Protein AF-A0A2R6KBJ3-F1 (afdb_monomer)

Secondary structure (DSSP, 8-state):
-HHHHHHHHHHHHHHHHHHHHHHHHHHHHHHHS-TT--HHHHHHHHHHHHHHHHHHHHHHHHHT-

Structure (mmCIF, N/CA/C/O backbone):
data_AF-A0A2R6KBJ3-F1
#
_entry.id   AF-A0A2R6KBJ3-F1
#
loop_
_atom_site.group_PDB
_atom_site.id
_atom_site.type_symbol
_atom_site.label_atom_id
_atom_site.label_alt_id
_atom_site.label_comp_id
_atom_site.label_asym_id
_atom_site.label_entity_id
_atom_site.label_seq_id
_atom_site.pdbx_PDB_ins_code
_atom_site.Cartn_x
_atom_site.Cartn_y
_atom_site.Cartn_z
_atom_site.occupancy
_atom_site.B_iso_or_equiv
_atom_site.auth_seq_id
_atom_site.auth_comp_id
_atom_site.auth_asym_id
_atom_site.auth_atom_id
_atom_site.pdbx_PDB_model_num
ATOM 1 N N . MET A 1 1 ? 22.033 8.817 -20.015 1.00 53.50 1 MET A N 1
ATOM 2 C CA . MET A 1 1 ? 21.998 7.341 -20.042 1.00 53.50 1 MET A CA 1
ATOM 3 C C . MET A 1 1 ? 22.409 6.737 -18.699 1.00 53.50 1 MET A C 1
ATOM 5 O O . MET A 1 1 ? 21.574 6.069 -18.124 1.00 53.50 1 MET A O 1
ATOM 9 N N . LEU A 1 2 ? 23.591 7.012 -18.116 1.00 53.16 2 LEU A N 1
ATOM 10 C CA . LEU A 1 2 ? 23.934 6.474 -16.774 1.00 53.16 2 LEU A CA 1
ATOM 11 C C . LEU A 1 2 ? 23.153 7.118 -15.603 1.00 53.16 2 LEU A C 1
ATOM 13 O O . LEU A 1 2 ? 22.951 6.488 -14.570 1.00 53.16 2 LEU A O 1
ATOM 17 N N . ALA A 1 3 ? 22.716 8.373 -15.765 1.00 55.34 3 ALA A N 1
ATOM 18 C CA . ALA A 1 3 ? 21.939 9.093 -14.754 1.00 55.34 3 ALA A CA 1
ATOM 19 C C . ALA A 1 3 ? 20.510 8.543 -14.583 1.00 55.34 3 ALA A C 1
ATOM 21 O O . ALA A 1 3 ? 19.984 8.589 -13.475 1.00 55.34 3 ALA A O 1
ATOM 22 N N . ASP A 1 4 ? 19.920 7.978 -15.643 1.00 59.69 4 ASP A N 1
ATOM 23 C CA . ASP A 1 4 ? 18.569 7.407 -15.600 1.00 59.69 4 ASP A CA 1
ATOM 24 C C . ASP A 1 4 ? 18.547 6.095 -14.806 1.00 59.69 4 ASP A C 1
ATOM 26 O O . ASP A 1 4 ? 17.775 5.973 -13.860 1.00 59.69 4 ASP A O 1
ATOM 30 N N . SER A 1 5 ? 19.480 5.167 -15.064 1.00 63.47 5 SER A N 1
ATOM 31 C CA . SER A 1 5 ? 19.513 3.865 -14.371 1.00 63.47 5 SER A CA 1
ATOM 32 C C . SER A 1 5 ? 19.825 3.963 -12.872 1.00 63.47 5 SER A C 1
ATOM 34 O O . SER A 1 5 ? 19.339 3.156 -12.081 1.00 63.47 5 SER A O 1
ATOM 36 N N . GLY A 1 6 ? 20.632 4.947 -12.455 1.00 73.19 6 GLY A N 1
ATOM 37 C CA . GLY A 1 6 ? 20.928 5.177 -11.038 1.00 73.19 6 GLY A CA 1
ATOM 38 C C . GLY A 1 6 ? 19.744 5.781 -10.279 1.00 73.19 6 GLY A C 1
ATOM 39 O O . GLY A 1 6 ? 19.407 5.321 -9.189 1.00 73.19 6 GLY A O 1
ATOM 40 N N . LEU A 1 7 ? 19.090 6.791 -10.862 1.00 78.44 7 LEU A N 1
ATOM 41 C CA . LEU A 1 7 ? 17.947 7.463 -10.243 1.00 78.44 7 LEU A CA 1
ATOM 42 C C . LEU A 1 7 ? 16.724 6.538 -10.178 1.00 78.44 7 LEU A C 1
ATOM 44 O O . LEU A 1 7 ? 16.092 6.442 -9.130 1.00 78.44 7 LEU A O 1
ATOM 48 N N . GLU A 1 8 ? 16.425 5.816 -11.257 1.00 80.81 8 GLU A N 1
ATOM 49 C CA . GLU A 1 8 ? 15.309 4.867 -11.339 1.00 80.81 8 GLU A CA 1
ATOM 50 C C . GLU A 1 8 ? 15.439 3.726 -10.317 1.00 80.81 8 GLU A C 1
ATOM 52 O O . GLU A 1 8 ? 14.479 3.396 -9.609 1.00 80.81 8 GLU A O 1
ATOM 57 N N . GLY A 1 9 ? 16.652 3.185 -10.156 1.00 84.56 9 GLY A N 1
ATOM 58 C CA . GLY A 1 9 ? 16.950 2.173 -9.143 1.00 84.56 9 GLY A CA 1
ATOM 59 C C . GLY A 1 9 ? 16.796 2.701 -7.713 1.00 84.56 9 GLY A C 1
ATOM 60 O O . GLY A 1 9 ? 16.178 2.042 -6.872 1.00 84.56 9 GLY A O 1
ATOM 61 N N . VAL A 1 10 ? 17.297 3.911 -7.437 1.00 88.88 10 VAL A N 1
ATOM 62 C CA . VAL A 1 10 ? 17.174 4.554 -6.116 1.00 88.88 10 VAL A CA 1
ATOM 63 C C . VAL A 1 10 ? 15.717 4.876 -5.785 1.00 88.88 10 VAL A C 1
ATOM 65 O O . VAL A 1 10 ? 15.272 4.591 -4.672 1.00 88.88 10 VAL A O 1
ATOM 68 N N . VAL A 1 11 ? 14.954 5.420 -6.737 1.00 87.25 11 VAL A N 1
ATOM 69 C CA . VAL A 1 11 ? 13.528 5.734 -6.556 1.00 87.25 11 VAL A CA 1
ATOM 70 C C . VAL A 1 11 ? 12.730 4.459 -6.299 1.00 87.25 11 VAL A C 1
ATOM 72 O O . VAL A 1 11 ? 11.955 4.411 -5.345 1.00 87.25 11 VAL A O 1
ATOM 75 N N . THR A 1 12 ? 12.960 3.397 -7.072 1.00 89.88 12 THR A N 1
ATOM 76 C CA . THR A 1 12 ? 12.290 2.102 -6.872 1.00 89.88 12 THR A CA 1
ATOM 77 C C . THR A 1 12 ? 12.590 1.513 -5.497 1.00 89.88 12 THR A C 1
ATOM 79 O O . THR A 1 12 ? 11.687 1.044 -4.797 1.00 89.88 12 THR A O 1
ATOM 82 N N . TRP A 1 13 ? 13.856 1.553 -5.081 1.00 91.25 13 TRP A N 1
ATOM 83 C CA . TRP A 1 13 ? 14.260 1.087 -3.760 1.00 91.25 13 TRP A CA 1
ATOM 84 C C . TRP A 1 13 ? 13.611 1.912 -2.640 1.00 91.25 13 TRP A C 1
ATOM 86 O O . TRP A 1 13 ? 13.086 1.341 -1.681 1.00 91.25 13 TRP A O 1
ATOM 96 N N . PHE A 1 14 ? 13.573 3.238 -2.785 1.00 91.31 14 PHE A N 1
ATOM 97 C CA . PHE A 1 14 ? 12.953 4.134 -1.812 1.00 91.31 14 PHE A CA 1
ATOM 98 C C . PHE A 1 14 ? 11.441 3.903 -1.703 1.00 91.31 14 PHE A C 1
ATOM 100 O O . PHE A 1 14 ? 10.927 3.765 -0.595 1.00 91.31 14 PHE A O 1
ATOM 107 N N . LEU A 1 15 ? 10.731 3.779 -2.830 1.00 92.62 15 LEU A N 1
ATOM 108 C CA . LEU A 1 15 ? 9.296 3.470 -2.850 1.00 92.62 15 LEU A CA 1
ATOM 109 C C . LEU A 1 15 ? 8.995 2.136 -2.160 1.00 92.62 15 LEU A C 1
ATOM 111 O O . LEU A 1 15 ? 8.043 2.051 -1.385 1.00 92.62 15 LE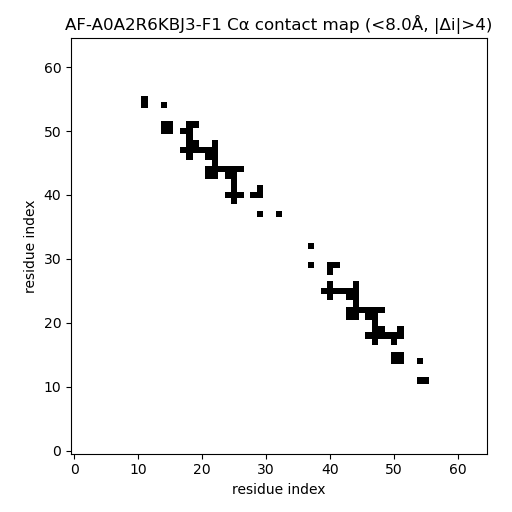U A O 1
ATOM 115 N N . ARG A 1 16 ? 9.836 1.115 -2.370 1.00 92.25 16 ARG A N 1
ATOM 116 C CA . ARG A 1 16 ? 9.721 -0.168 -1.665 1.00 92.25 16 ARG A CA 1
ATOM 117 C C . ARG A 1 16 ? 9.911 -0.020 -0.163 1.00 92.25 16 ARG A C 1
ATOM 119 O O . ARG A 1 16 ? 9.118 -0.576 0.592 1.00 92.25 16 ARG A O 1
ATOM 126 N N . LEU A 1 17 ? 10.927 0.727 0.271 1.00 94.94 17 LEU A N 1
ATOM 127 C CA . LEU A 1 17 ? 11.171 0.974 1.691 1.00 94.94 17 LEU A CA 1
ATOM 128 C C . LEU A 1 17 ? 9.980 1.699 2.330 1.00 94.94 17 LEU A C 1
ATOM 130 O O . LEU A 1 17 ? 9.473 1.255 3.358 1.00 94.94 17 LEU A O 1
ATOM 134 N N . VAL A 1 18 ? 9.486 2.761 1.690 1.00 96.00 18 VAL A N 1
ATOM 135 C CA . VAL A 1 18 ? 8.302 3.506 2.143 1.00 96.00 18 VAL A CA 1
ATOM 136 C C . VAL A 1 18 ? 7.068 2.606 2.186 1.00 96.00 18 VAL A C 1
ATOM 138 O O . VAL A 1 18 ? 6.337 2.633 3.173 1.00 96.00 18 VAL A O 1
ATOM 141 N N . GLY A 1 19 ? 6.851 1.770 1.168 1.00 94.50 19 GLY A N 1
ATOM 142 C CA . GLY A 1 19 ? 5.746 0.814 1.142 1.00 94.50 19 GLY A CA 1
ATOM 143 C C . GLY A 1 19 ? 5.813 -0.190 2.292 1.00 94.50 19 GLY A C 1
ATOM 144 O O . GLY A 1 19 ? 4.812 -0.434 2.963 1.00 94.50 19 GLY A O 1
ATOM 145 N N . LEU A 1 20 ? 7.006 -0.709 2.588 1.00 95.00 20 LEU A N 1
ATOM 146 C CA . LEU A 1 20 ? 7.225 -1.642 3.692 1.00 95.00 20 LEU A CA 1
ATOM 147 C C . LEU A 1 20 ? 6.950 -0.984 5.054 1.00 95.00 20 LEU A C 1
ATOM 149 O O . LEU A 1 20 ? 6.285 -1.573 5.907 1.00 95.00 20 LEU A O 1
ATOM 153 N N . LEU A 1 21 ? 7.404 0.260 5.234 1.00 96.50 21 LEU A N 1
ATOM 154 C CA . LEU A 1 21 ? 7.119 1.054 6.430 1.00 96.50 21 LEU A CA 1
ATOM 155 C C . LEU A 1 21 ? 5.628 1.384 6.557 1.00 96.50 21 LEU A C 1
ATOM 157 O O . LEU A 1 21 ? 5.098 1.332 7.663 1.00 96.50 21 LEU A O 1
ATOM 161 N N . ALA A 1 22 ? 4.936 1.669 5.451 1.00 95.44 22 ALA A N 1
ATOM 162 C CA . ALA A 1 22 ? 3.496 1.917 5.446 1.00 95.44 22 ALA A CA 1
ATOM 163 C C . ALA A 1 22 ? 2.702 0.669 5.859 1.00 95.44 22 ALA A C 1
ATOM 165 O O . ALA A 1 22 ? 1.790 0.776 6.678 1.00 95.44 22 ALA A O 1
ATOM 166 N N . ILE A 1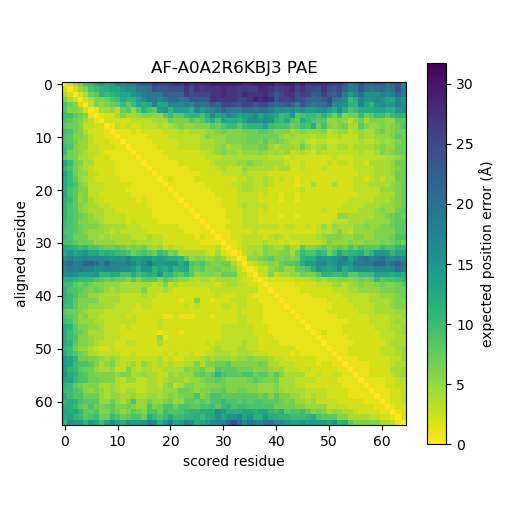 23 ? 3.086 -0.518 5.373 1.00 95.00 23 ILE A N 1
ATOM 167 C CA . ILE A 1 23 ? 2.486 -1.787 5.812 1.00 95.00 23 ILE A CA 1
ATOM 168 C C . ILE A 1 23 ? 2.728 -1.990 7.305 1.00 95.00 23 ILE A C 1
ATOM 170 O O . ILE A 1 23 ? 1.781 -2.259 8.040 1.00 95.00 23 ILE A O 1
ATOM 174 N N . LEU A 1 24 ? 3.968 -1.831 7.773 1.00 96.38 24 LEU A N 1
ATOM 175 C CA . LEU A 1 24 ? 4.299 -2.030 9.184 1.00 96.38 24 LEU A CA 1
ATOM 176 C C . LEU A 1 24 ? 3.568 -1.031 10.092 1.00 96.38 24 LEU A C 1
ATOM 178 O O . LEU A 1 24 ? 3.074 -1.411 11.155 1.00 96.38 24 LEU A O 1
ATOM 182 N N . ALA A 1 25 ? 3.451 0.226 9.662 1.00 93.75 25 ALA A N 1
ATOM 183 C CA . ALA A 1 25 ? 2.695 1.259 10.360 1.00 93.75 25 ALA A CA 1
ATOM 184 C C . ALA A 1 25 ? 1.197 0.947 10.378 1.00 93.75 25 ALA A C 1
ATOM 186 O O . ALA A 1 25 ? 0.571 1.076 11.426 1.00 93.75 25 ALA A O 1
ATOM 187 N N . GLY A 1 26 ? 0.631 0.494 9.258 1.00 93.19 26 GLY A N 1
ATOM 188 C CA . GLY A 1 26 ? -0.763 0.072 9.176 1.00 93.19 26 GLY A CA 1
ATOM 189 C C . GLY A 1 26 ? -1.050 -1.138 10.064 1.00 93.19 26 GLY A C 1
ATOM 190 O O . GLY A 1 26 ? -2.005 -1.113 10.828 1.00 93.19 26 GLY A O 1
ATOM 191 N N . VAL A 1 27 ? -0.182 -2.153 10.066 1.00 93.94 27 VAL A N 1
ATOM 192 C CA . VAL A 1 27 ? -0.297 -3.306 10.975 1.00 93.94 27 VAL A CA 1
ATOM 193 C C . VAL A 1 27 ? -0.186 -2.864 12.434 1.00 93.94 27 VAL A C 1
ATOM 195 O O . VAL A 1 27 ? -1.004 -3.267 13.253 1.00 93.94 27 VAL A O 1
ATOM 198 N N . SER A 1 28 ? 0.774 -1.998 12.764 1.00 94.19 28 SER A N 1
ATOM 199 C CA . SER A 1 28 ? 0.926 -1.475 14.127 1.00 94.19 28 SER A CA 1
ATOM 200 C C . SER A 1 28 ? -0.322 -0.701 14.557 1.00 94.19 28 SER A C 1
ATOM 202 O O . SER A 1 28 ? -0.894 -0.990 15.603 1.00 94.19 28 SER A O 1
ATOM 204 N N . LEU A 1 29 ? -0.807 0.226 13.727 1.00 92.75 29 LEU A N 1
ATOM 205 C CA . LEU A 1 29 ? -2.046 0.962 13.983 1.00 92.75 29 LEU A CA 1
ATOM 206 C C . LEU A 1 29 ? -3.219 0.009 14.189 1.00 92.75 29 LEU A C 1
ATOM 208 O O . LEU A 1 29 ? -3.957 0.171 15.150 1.00 92.75 29 LEU A O 1
ATOM 212 N N . TRP A 1 30 ? -3.368 -1.004 13.342 1.00 89.81 30 TRP A N 1
ATOM 213 C CA . TRP A 1 30 ? -4.437 -1.989 13.475 1.00 89.81 30 TRP A CA 1
ATOM 214 C C . TRP A 1 30 ? -4.403 -2.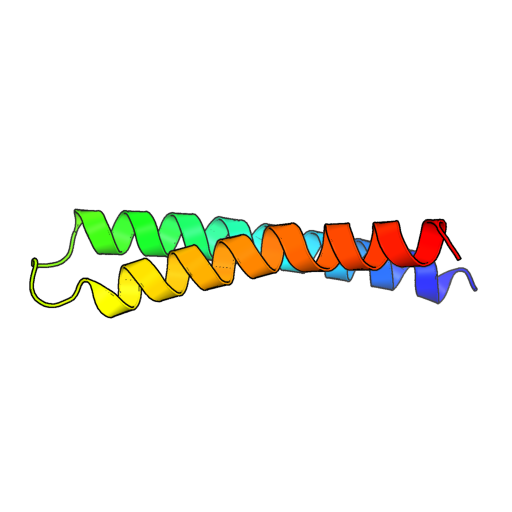724 14.824 1.00 89.81 30 TRP A C 1
ATOM 216 O O . TRP A 1 30 ? -5.451 -2.939 15.423 1.00 89.81 30 TRP A O 1
ATOM 226 N N . LEU A 1 31 ? -3.210 -3.062 15.325 1.00 89.44 31 LEU A N 1
ATOM 227 C CA . LEU A 1 31 ? -3.035 -3.762 16.602 1.00 89.44 31 LEU A CA 1
ATOM 228 C C . LEU A 1 31 ? -3.22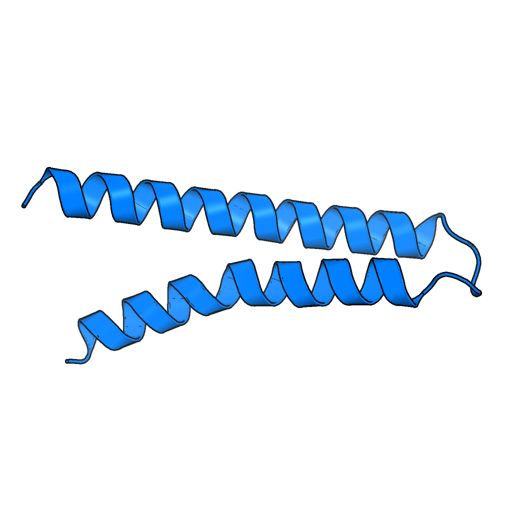7 -2.864 17.835 1.00 89.44 31 LEU A C 1
ATOM 230 O O . LEU A 1 31 ? -3.608 -3.365 18.891 1.00 89.44 31 LEU A O 1
ATOM 234 N N . PHE A 1 32 ? -2.942 -1.563 17.723 1.00 90.19 32 PHE A N 1
ATOM 235 C CA . PHE A 1 32 ? -2.951 -0.625 18.855 1.00 90.19 32 PHE A CA 1
ATOM 236 C C . PHE A 1 32 ? -4.133 0.356 18.856 1.00 90.19 32 PHE A C 1
ATOM 238 O O . PHE A 1 32 ? -4.260 1.137 19.798 1.00 90.19 32 PHE A O 1
ATOM 245 N N . THR A 1 33 ? -4.992 0.344 17.832 1.00 86.69 33 THR A N 1
ATOM 246 C CA . THR A 1 33 ? -6.175 1.218 17.753 1.00 86.69 33 THR A CA 1
ATOM 247 C C . THR A 1 33 ? -7.477 0.466 17.965 1.00 86.69 33 THR A C 1
ATOM 249 O O . THR A 1 33 ? -7.585 -0.744 17.784 1.00 86.69 33 THR A O 1
ATOM 252 N N . GLU A 1 34 ? -8.488 1.217 18.388 1.00 83.38 34 GLU A N 1
ATOM 253 C CA . GLU A 1 34 ? -9.823 0.706 18.657 1.00 83.38 34 GLU A CA 1
ATOM 254 C C . GLU A 1 34 ? -10.536 0.294 17.358 1.00 83.38 34 GLU A C 1
ATOM 256 O O . GLU A 1 34 ? -10.335 0.891 16.299 1.00 83.38 34 GLU A O 1
ATOM 261 N N . MET A 1 35 ? -11.449 -0.679 17.448 1.00 74.88 35 MET A N 1
ATOM 262 C CA . MET A 1 35 ? -12.180 -1.261 16.305 1.00 74.88 35 MET A CA 1
ATOM 263 C C . MET A 1 35 ? -13.001 -0.253 15.472 1.00 74.88 35 MET A C 1
ATOM 265 O O . MET A 1 35 ? -13.465 -0.590 14.386 1.00 74.88 35 MET A O 1
ATOM 269 N N . GLY A 1 36 ? -13.180 0.984 15.944 1.00 80.50 36 GLY A N 1
ATOM 270 C CA . GLY A 1 36 ? -13.804 2.066 15.177 1.00 80.50 36 GLY A CA 1
ATOM 271 C C . GLY A 1 36 ? -12.894 2.703 14.117 1.00 80.50 36 GLY A C 1
ATOM 272 O O . GLY A 1 36 ? -13.399 3.342 13.196 1.00 80.50 36 GLY A O 1
ATOM 273 N N . LEU A 1 37 ? -11.570 2.520 14.200 1.00 85.62 37 LEU A N 1
ATOM 274 C CA . LEU A 1 37 ? -10.585 3.206 13.354 1.00 85.62 37 LEU A CA 1
ATOM 275 C C . LEU A 1 37 ? -9.851 2.249 12.400 1.00 85.62 37 LEU A C 1
ATOM 277 O O . LEU A 1 37 ? -8.654 2.373 12.181 1.00 85.62 37 LEU A O 1
ATOM 281 N N . LEU A 1 38 ? -10.559 1.291 11.797 1.00 87.69 38 LEU A N 1
ATOM 282 C CA . LEU A 1 38 ? -9.947 0.277 10.920 1.00 87.69 38 LEU A CA 1
ATOM 283 C C . LEU A 1 38 ? -9.627 0.778 9.501 1.00 87.69 38 LEU A C 1
ATOM 285 O O . LEU A 1 38 ? -8.788 0.197 8.812 1.00 87.69 38 LEU A O 1
ATOM 289 N N . VAL A 1 39 ? -10.255 1.876 9.068 1.00 91.81 39 VAL A N 1
ATOM 290 C CA . VAL A 1 39 ? -10.097 2.424 7.708 1.00 91.81 39 VAL A CA 1
ATOM 291 C C . VAL A 1 39 ? -8.674 2.929 7.461 1.00 91.81 39 VAL A C 1
ATOM 293 O O . VAL A 1 39 ? -8.095 2.648 6.415 1.00 91.81 39 VAL A O 1
ATOM 296 N N . VAL A 1 40 ? -8.089 3.642 8.427 1.00 91.88 40 VAL A N 1
ATOM 297 C CA . VAL A 1 40 ? -6.730 4.198 8.315 1.00 91.88 40 VAL A CA 1
ATOM 298 C C . VAL A 1 40 ? -5.658 3.092 8.230 1.00 91.88 40 VAL A C 1
ATOM 300 O O . VAL A 1 40 ? -4.873 3.122 7.281 1.00 91.88 40 VAL A O 1
ATOM 303 N N . PRO A 1 41 ? -5.631 2.086 9.130 1.00 89.88 41 PRO A N 1
ATOM 304 C CA . PRO A 1 41 ? -4.748 0.929 9.010 1.00 89.88 41 PRO A CA 1
ATOM 305 C C . PRO A 1 41 ? -4.889 0.196 7.674 1.00 89.88 41 PRO A C 1
ATOM 307 O O . PRO A 1 41 ? -3.887 -0.087 7.018 1.00 89.88 41 PRO A O 1
ATOM 310 N N . ALA A 1 42 ? -6.127 -0.081 7.249 1.00 93.81 42 ALA A N 1
ATOM 311 C CA . ALA A 1 42 ? -6.389 -0.797 6.004 1.00 93.81 42 ALA A CA 1
ATOM 312 C C . ALA A 1 42 ? -5.868 -0.025 4.785 1.00 93.81 42 ALA A C 1
ATOM 314 O O . ALA A 1 42 ? -5.233 -0.612 3.907 1.00 93.81 42 ALA A O 1
ATOM 315 N N . LEU A 1 43 ? -6.081 1.294 4.753 1.00 95.00 43 LEU A N 1
ATOM 316 C CA . LEU A 1 43 ? -5.596 2.145 3.673 1.00 95.00 43 LEU A CA 1
ATOM 317 C C . LEU A 1 43 ? -4.063 2.199 3.642 1.00 95.00 43 LEU A C 1
ATOM 319 O O . LEU A 1 43 ? -3.481 2.088 2.567 1.00 95.00 43 LEU A O 1
ATOM 323 N N . LEU A 1 44 ? -3.403 2.307 4.800 1.00 93.69 44 LEU A N 1
ATOM 324 C CA . LEU A 1 44 ? -1.938 2.287 4.888 1.00 93.69 44 LEU A CA 1
ATOM 325 C C . LEU A 1 44 ? -1.344 0.977 4.364 1.00 93.69 44 LEU A C 1
ATOM 327 O O . LEU A 1 44 ? -0.385 1.006 3.593 1.00 93.69 44 LEU A O 1
ATOM 331 N N . ILE A 1 45 ? -1.937 -0.161 4.734 1.00 94.44 45 ILE A N 1
ATOM 332 C CA . ILE A 1 45 ? -1.508 -1.474 4.241 1.00 94.44 45 ILE A CA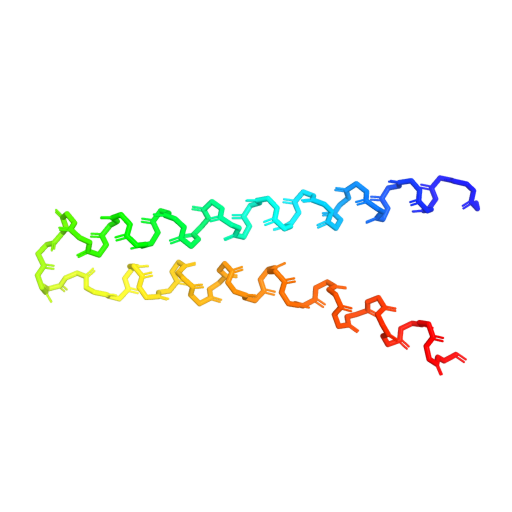 1
ATOM 333 C C . ILE A 1 45 ? -1.722 -1.562 2.727 1.00 94.44 45 ILE A C 1
ATOM 335 O O . ILE A 1 45 ? -0.799 -1.935 2.006 1.00 94.44 45 ILE A O 1
ATOM 339 N N . ALA A 1 46 ? -2.902 -1.182 2.229 1.00 96.88 46 ALA A N 1
ATOM 340 C CA . ALA A 1 46 ? -3.216 -1.235 0.803 1.00 96.88 46 ALA A CA 1
ATOM 341 C C . ALA A 1 46 ? -2.268 -0.356 -0.028 1.00 96.88 46 ALA A C 1
ATOM 343 O O . ALA A 1 46 ? -1.690 -0.825 -1.008 1.00 96.88 46 ALA A O 1
ATOM 344 N N . VAL A 1 47 ? -2.050 0.893 0.391 1.00 96.06 47 VAL A N 1
ATOM 345 C CA . VAL A 1 47 ? -1.105 1.811 -0.262 1.00 96.06 47 VAL A CA 1
ATOM 346 C C . VAL A 1 47 ? 0.315 1.257 -0.197 1.00 96.06 47 VAL A C 1
ATOM 348 O O . VAL A 1 47 ? 1.022 1.280 -1.203 1.00 96.06 47 VAL A O 1
ATOM 351 N N . GLY A 1 48 ? 0.731 0.712 0.946 1.00 94.38 48 GLY A N 1
ATOM 352 C CA . GLY A 1 48 ? 2.052 0.114 1.088 1.00 94.38 48 GLY A CA 1
ATOM 353 C C . GLY A 1 48 ? 2.275 -1.075 0.148 1.00 94.38 48 GLY A C 1
ATOM 354 O O . GLY A 1 48 ? 3.324 -1.165 -0.488 1.00 94.38 48 GLY A O 1
ATOM 355 N N . VAL A 1 49 ? 1.265 -1.933 -0.029 1.00 95.44 49 VAL A N 1
ATOM 356 C CA . VAL A 1 49 ? 1.294 -3.027 -1.015 1.00 95.44 49 VAL A CA 1
ATOM 357 C C . VAL A 1 49 ? 1.392 -2.481 -2.439 1.00 95.44 49 VAL A C 1
ATOM 359 O O . VAL A 1 49 ? 2.226 -2.950 -3.214 1.00 95.44 49 VAL A O 1
ATOM 362 N N . VAL A 1 50 ? 0.597 -1.466 -2.787 1.00 96.12 50 VAL A N 1
ATOM 363 C CA . VAL A 1 50 ? 0.663 -0.825 -4.111 1.00 96.12 50 VAL A CA 1
ATOM 364 C C . VAL A 1 50 ? 2.061 -0.262 -4.372 1.00 96.12 50 VAL A C 1
ATOM 366 O O . VAL A 1 50 ? 2.619 -0.517 -5.434 1.00 96.12 50 VAL A O 1
ATOM 369 N N . LEU A 1 51 ? 2.669 0.424 -3.403 1.00 93.19 51 LEU A N 1
ATOM 370 C CA . LEU A 1 51 ? 4.027 0.969 -3.523 1.00 93.19 51 LEU A CA 1
ATOM 371 C C . LEU A 1 51 ? 5.107 -0.109 -3.688 1.00 93.19 51 LEU A C 1
ATOM 373 O O . LEU A 1 51 ? 6.133 0.144 -4.314 1.00 93.19 51 LEU A O 1
ATOM 377 N N . LEU A 1 52 ? 4.890 -1.312 -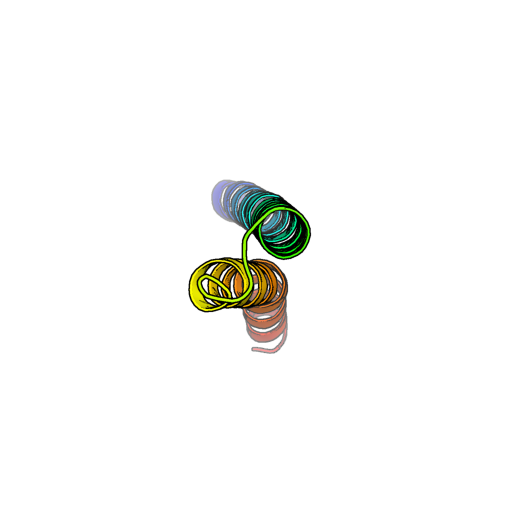3.158 1.00 90.62 52 LEU A N 1
ATOM 378 C CA . LEU A 1 52 ? 5.791 -2.454 -3.333 1.00 90.62 52 LEU A CA 1
ATOM 379 C C . LEU A 1 52 ? 5.647 -3.110 -4.714 1.00 90.62 52 LEU A C 1
ATOM 381 O O . LEU A 1 52 ? 6.647 -3.492 -5.337 1.00 90.62 52 LEU A O 1
ATOM 385 N N . VAL A 1 53 ? 4.410 -3.249 -5.191 1.00 92.62 53 VAL A N 1
ATOM 386 C CA . VAL A 1 53 ? 4.087 -4.012 -6.404 1.00 92.62 53 VAL A CA 1
ATOM 387 C C . VAL A 1 53 ? 4.166 -3.149 -7.661 1.00 92.62 53 VAL A C 1
ATOM 389 O O . VAL A 1 53 ? 4.813 -3.556 -8.623 1.00 92.62 53 VAL A O 1
ATOM 392 N N . ALA A 1 54 ? 3.572 -1.954 -7.653 1.00 93.56 54 ALA A N 1
ATOM 393 C CA . ALA A 1 54 ? 3.487 -1.070 -8.815 1.00 93.56 54 ALA A CA 1
ATOM 394 C C . ALA A 1 54 ? 4.839 -0.808 -9.501 1.00 93.56 54 ALA A C 1
ATOM 396 O O . ALA A 1 54 ? 4.921 -1.057 -10.702 1.00 93.56 54 ALA A O 1
ATOM 397 N N . PRO A 1 55 ? 5.919 -0.394 -8.806 1.00 86.38 55 PRO A N 1
ATOM 398 C CA . PRO A 1 55 ? 7.197 -0.167 -9.477 1.00 86.38 55 PRO A CA 1
ATOM 399 C C . PRO A 1 55 ? 7.781 -1.459 -10.064 1.00 86.38 55 PRO A C 1
ATOM 401 O O . PRO A 1 55 ? 8.351 -1.428 -11.145 1.00 86.38 55 PRO A O 1
ATOM 404 N N . SER A 1 56 ? 7.575 -2.609 -9.410 1.00 86.31 56 SER A N 1
ATOM 405 C CA . SER A 1 56 ? 8.047 -3.902 -9.929 1.00 86.31 56 SER A CA 1
ATOM 406 C C . SER A 1 56 ? 7.326 -4.276 -11.230 1.00 86.31 56 SER A C 1
ATOM 408 O O . SER A 1 56 ? 7.950 -4.782 -12.157 1.00 86.31 56 SER A O 1
ATOM 410 N N . VAL A 1 57 ? 6.019 -4.004 -11.307 1.00 90.00 57 VAL A N 1
ATOM 411 C CA . VAL A 1 57 ? 5.204 -4.248 -12.506 1.00 90.00 57 VAL A CA 1
ATOM 412 C C . VAL A 1 57 ? 5.574 -3.285 -13.630 1.00 90.00 57 VAL A C 1
ATOM 414 O O . VAL A 1 57 ?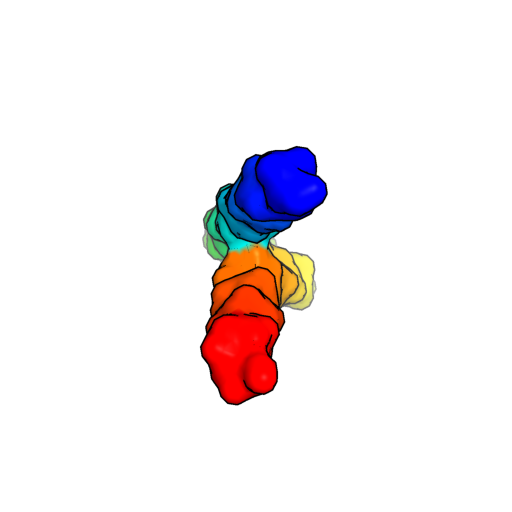 5.705 -3.719 -14.767 1.00 90.00 57 VAL A O 1
ATOM 417 N N . LEU A 1 58 ? 5.759 -1.998 -13.324 1.00 87.81 58 LEU A N 1
ATOM 418 C CA . LEU A 1 58 ? 6.130 -0.989 -14.318 1.00 87.81 58 LEU A CA 1
ATOM 419 C C . LEU A 1 58 ? 7.493 -1.296 -14.949 1.00 87.81 58 LEU A C 1
ATOM 421 O O . LEU A 1 58 ? 7.600 -1.270 -16.169 1.00 87.81 58 LEU A O 1
ATOM 425 N N . LEU A 1 59 ? 8.494 -1.653 -14.137 1.00 85.50 59 LEU A N 1
ATOM 426 C CA . LEU A 1 59 ? 9.816 -2.054 -14.630 1.00 85.50 59 LEU A CA 1
ATOM 427 C C . LEU A 1 59 ? 9.743 -3.322 -15.483 1.00 85.50 59 LEU A C 1
ATOM 429 O O . LEU A 1 59 ? 10.262 -3.348 -16.593 1.00 85.50 59 LEU A O 1
ATOM 433 N N . ALA A 1 60 ? 9.027 -4.344 -15.005 1.00 86.12 60 ALA A N 1
ATOM 434 C CA . ALA A 1 60 ? 8.842 -5.574 -15.768 1.00 86.12 60 ALA A CA 1
ATOM 435 C C . ALA A 1 60 ? 8.135 -5.325 -17.108 1.00 86.12 60 ALA A C 1
ATOM 437 O O . ALA A 1 60 ? 8.423 -6.009 -18.080 1.00 86.12 60 ALA A O 1
ATOM 438 N N . LEU A 1 61 ? 7.213 -4.360 -17.178 1.00 89.19 61 LEU A N 1
ATOM 439 C CA . LEU A 1 61 ? 6.524 -4.015 -18.419 1.00 89.19 61 LEU A CA 1
ATOM 440 C C . LEU A 1 61 ? 7.459 -3.329 -19.422 1.00 89.19 61 LEU A C 1
ATOM 442 O O . LEU A 1 61 ? 7.373 -3.628 -20.608 1.00 89.19 61 LEU A O 1
ATOM 446 N N . VAL A 1 62 ? 8.344 -2.446 -18.951 1.00 86.94 62 VAL A N 1
ATOM 447 C CA . VAL A 1 62 ? 9.361 -1.791 -19.791 1.00 86.94 62 VAL A CA 1
ATOM 448 C C . VAL A 1 62 ? 10.325 -2.820 -20.377 1.00 86.94 62 VAL A C 1
A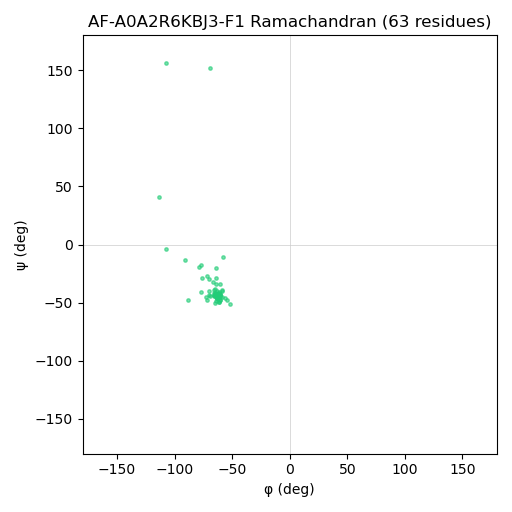TOM 450 O O . VAL A 1 62 ? 10.621 -2.754 -21.563 1.00 86.94 62 VAL A O 1
ATOM 453 N N . ASP A 1 63 ? 10.755 -3.806 -19.585 1.00 82.81 63 ASP A N 1
ATOM 454 C CA . ASP A 1 63 ? 11.643 -4.877 -20.062 1.00 82.81 63 ASP A CA 1
ATOM 455 C C . ASP A 1 63 ? 10.995 -5.773 -21.141 1.00 82.81 63 ASP A C 1
ATOM 457 O O . ASP A 1 63 ? 11.698 -6.479 -21.867 1.00 82.81 63 ASP A O 1
ATOM 461 N N . LEU A 1 64 ? 9.659 -5.785 -21.240 1.00 84.00 64 LEU A N 1
ATOM 462 C CA . LEU A 1 64 ? 8.902 -6.616 -22.186 1.00 84.00 64 LEU A CA 1
ATOM 463 C C . LEU A 1 64 ? 8.619 -5.939 -23.537 1.00 84.00 64 LEU A C 1
ATOM 465 O O . LEU A 1 64 ?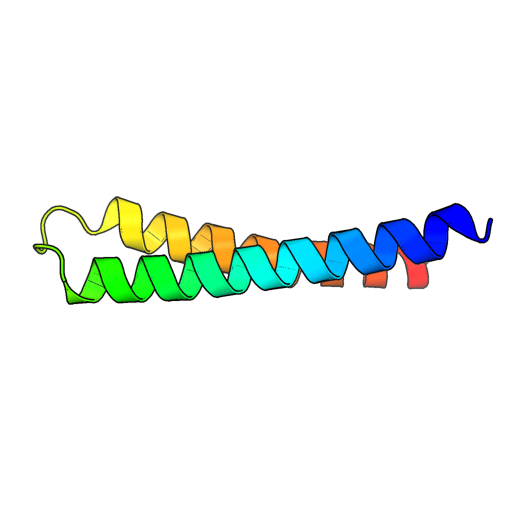 8.171 -6.631 -24.456 1.00 84.00 64 LEU A O 1
ATOM 469 N N . THR A 1 65 ? 8.816 -4.624 -23.655 1.00 71.94 65 THR A N 1
ATOM 470 C CA . THR A 1 65 ? 8.536 -3.833 -24.871 1.00 71.94 65 THR A CA 1
ATOM 471 C C . THR A 1 65 ? 9.809 -3.431 -25.590 1.00 71.94 65 THR A C 1
ATOM 473 O O . THR A 1 65 ? 9.860 -3.610 -26.827 1.00 71.94 65 THR A O 1
#

Mean predicted aligned error: 6.02 Å

pLDDT: mean 87.26, std 10.42, range [53.16, 96.88]

Radius of gyration: 15.16 Å; Cα contacts (8 Å, |Δi|>4): 46; chains: 1; bounding box: 38×16×44 Å

Sequence (65 aa):
MLADSGLEGVVTWFLRLVGLLAILAGVSLWLFTEMGLLVVPALLIAVGVVLLVAPSVLLALVDLT

Solvent-accessible surface area (backbone atoms only — not comparable to full-atom values): 3434 Å² total; per-residue (Å²): 114,74,68,54,61,54,50,53,50,51,50,48,51,47,39,32,53,52,10,52,50,30,28,52,50,12,53,48,45,55,74,77,49,61,90,90,60,54,66,62,20,51,48,30,30,52,51,10,50,45,40,48,46,51,56,56,51,54,52,55,51,60,78,72,109

Foldseek 3Di:
DVVCVVVLVVQLVVLLVQLVVLLVVLVVCVVPDDPVPNPSSVVSNVSSVCSNVVSVVVVVVVVVD

Nearest PDB structures (foldseek):
  7a0g-assembly1_DDD  TM=4.807E-01  e=1.107E+00  Serratia marcescens
  7a0g-assembly1_HHH  TM=4.432E-01  e=2.446E+00  Serratia marcescens